Protein AF-A0A5M6IB29-F1 (afdb_monomer_lite)

pLDDT: mean 92.85, std 6.88, range [66.75, 98.31]

Secondary structure (DSSP, 8-state):
--PPPPHHHHHHHHHHHHTTS--PPPPTTHHHHHHHHHHHHHTTS-HHHHHHHHHHHHHH-SSPPPHHHHHHHHHHHHHHHHHHHHHHHHHHH--

Sequence (95 aa):
MLRPARRQDVSARVMTALAHFYVAAMPEGIHQQIAADWADALGEFPMWAIAEAFRKHLRTEDRKPTIAAIRSRCQDLTANMRRRRDRLQRLSEAA

Organism: NCBI:txid140057

Radius of gyration: 15.66 Å; chains: 1; bounding box: 30×28×52 Å

Foldseek 3Di:
DFQFDDLVLQLVLLLVLQVVPDDDDDPPPVSVVVSNVLSVLRRSGYPVQLNVLSVVCVVPDPDDDDSVSSSVSRCVVCVVVVVVVVVVVVVVVVD

Structure (mmCIF, N/CA/C/O backbone):
data_AF-A0A5M6IB29-F1
#
_entry.id   AF-A0A5M6IB29-F1
#
loop_
_atom_site.group_PDB
_atom_site.id
_atom_site.type_symbol
_atom_site.label_atom_id
_atom_site.label_alt_id
_atom_site.label_comp_id
_atom_site.label_asym_id
_atom_site.label_entity_id
_atom_site.label_seq_id
_atom_site.pdbx_PDB_ins_code
_atom_site.Cartn_x
_atom_site.Cartn_y
_atom_site.Cartn_z
_atom_site.occupancy
_atom_site.B_iso_or_equiv
_atom_site.auth_seq_id
_atom_site.auth_comp_id
_atom_site.auth_asym_id
_atom_site.auth_atom_id
_atom_site.pdbx_PDB_model_num
ATOM 1 N N . MET A 1 1 ? -15.613 -3.116 5.454 1.00 74.94 1 MET A N 1
ATOM 2 C CA . MET A 1 1 ? -15.125 -4.155 6.397 1.00 74.94 1 MET A CA 1
ATOM 3 C C . MET A 1 1 ? -13.596 -4.173 6.391 1.00 74.94 1 MET A C 1
ATOM 5 O O . MET A 1 1 ? -13.016 -3.945 5.335 1.00 74.94 1 MET A O 1
ATOM 9 N N . LEU A 1 2 ? -12.938 -4.417 7.532 1.00 90.25 2 LEU A N 1
ATOM 10 C CA . LEU A 1 2 ? -11.464 -4.465 7.671 1.00 90.25 2 LEU A CA 1
ATOM 11 C C . LEU A 1 2 ? -10.861 -5.855 7.379 1.00 90.25 2 LEU A C 1
ATOM 13 O O . LEU A 1 2 ? -9.781 -6.178 7.864 1.00 90.25 2 LEU A O 1
ATOM 17 N N . ARG A 1 3 ? -11.564 -6.695 6.613 1.00 93.44 3 ARG A N 1
ATOM 18 C CA . ARG A 1 3 ? -11.101 -8.045 6.284 1.00 93.44 3 ARG A CA 1
ATOM 19 C C . ARG A 1 3 ? -9.872 -7.967 5.363 1.00 93.44 3 ARG A C 1
ATOM 21 O O . ARG A 1 3 ? -9.997 -7.310 4.328 1.00 93.44 3 ARG A O 1
ATOM 28 N N . PRO A 1 4 ? -8.753 -8.635 5.698 1.00 95.44 4 PRO A N 1
ATOM 29 C CA . PRO A 1 4 ? -7.579 -8.739 4.831 1.00 95.44 4 PRO A CA 1
ATOM 30 C C . PRO A 1 4 ? -7.935 -9.172 3.403 1.00 95.44 4 PRO A C 1
ATOM 32 O O . PRO A 1 4 ? -8.830 -10.001 3.203 1.00 95.44 4 PRO A O 1
ATOM 35 N N . ALA A 1 5 ? -7.266 -8.585 2.412 1.00 95.06 5 ALA A N 1
ATOM 36 C CA . ALA A 1 5 ? -7.441 -8.954 1.013 1.00 95.06 5 ALA A CA 1
ATOM 37 C C . ALA A 1 5 ? -6.891 -10.364 0.738 1.00 95.06 5 ALA A C 1
ATOM 39 O O . ALA A 1 5 ? -5.953 -10.822 1.389 1.00 95.06 5 ALA A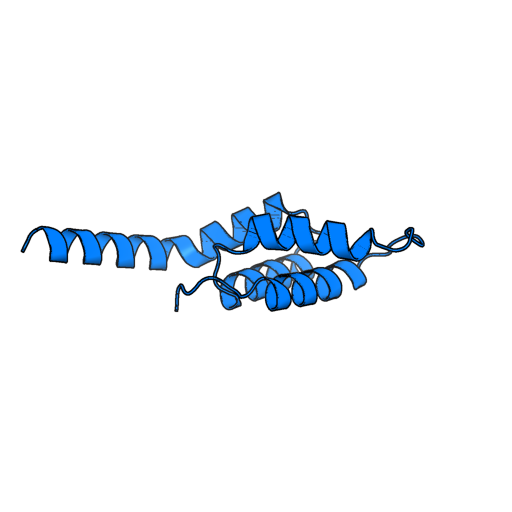 O 1
ATOM 40 N N . ARG A 1 6 ? -7.449 -11.061 -0.260 1.00 94.62 6 ARG A N 1
ATOM 41 C CA . ARG A 1 6 ? -6.858 -12.322 -0.730 1.00 94.62 6 ARG A CA 1
ATOM 42 C C . ARG A 1 6 ? -5.603 -12.008 -1.534 1.00 94.62 6 ARG A C 1
ATOM 44 O O . ARG A 1 6 ? -5.633 -11.116 -2.379 1.00 94.62 6 ARG A O 1
ATOM 51 N N . ARG A 1 7 ? -4.539 -12.788 -1.329 1.00 94.38 7 ARG A N 1
ATOM 52 C CA . ARG A 1 7 ? -3.238 -12.610 -1.999 1.00 94.38 7 ARG A CA 1
ATOM 53 C C . ARG A 1 7 ? -3.376 -12.426 -3.516 1.00 94.38 7 ARG A C 1
ATOM 55 O O . ARG A 1 7 ? -2.877 -11.450 -4.060 1.00 94.38 7 ARG A O 1
ATOM 62 N N . GLN A 1 8 ? -4.132 -13.313 -4.164 1.00 93.31 8 GLN A N 1
ATOM 63 C CA . GLN A 1 8 ? -4.385 -13.285 -5.610 1.00 93.31 8 GLN A CA 1
ATOM 64 C C . GLN A 1 8 ? -5.029 -11.973 -6.096 1.00 93.31 8 GLN A C 1
ATOM 66 O O . GLN A 1 8 ? -4.661 -11.459 -7.150 1.00 93.31 8 GLN A O 1
ATOM 71 N N . ASP A 1 9 ? -5.944 -11.398 -5.307 1.00 94.44 9 ASP A N 1
ATOM 72 C CA . ASP A 1 9 ? -6.645 -10.162 -5.664 1.00 94.44 9 ASP A CA 1
ATOM 73 C C . ASP A 1 9 ? -5.676 -8.966 -5.573 1.00 94.44 9 ASP A C 1
ATOM 75 O O . ASP A 1 9 ? -5.701 -8.062 -6.411 1.00 94.44 9 ASP A O 1
ATOM 79 N N . VAL A 1 10 ? -4.765 -8.990 -4.589 1.00 95.50 10 VAL A N 1
ATOM 80 C CA . VAL A 1 10 ? -3.697 -7.990 -4.454 1.00 95.50 10 VAL A CA 1
ATOM 81 C C . VAL A 1 10 ? -2.727 -8.073 -5.628 1.00 95.50 10 VAL A C 1
ATOM 83 O O . VAL A 1 10 ? -2.473 -7.054 -6.267 1.00 95.50 10 VAL A O 1
ATOM 86 N N . SER A 1 11 ? -2.233 -9.269 -5.950 1.00 93.19 11 SER A N 1
ATOM 87 C CA . SER A 1 11 ? -1.314 -9.488 -7.070 1.00 93.19 11 SER A CA 1
ATOM 88 C C . SER A 1 11 ? -1.906 -8.994 -8.396 1.00 93.19 11 SER A C 1
ATOM 90 O O . SER A 1 11 ? -1.259 -8.221 -9.101 1.00 93.19 11 SER A O 1
ATOM 92 N N . ALA A 1 12 ? -3.163 -9.337 -8.702 1.00 92.69 12 ALA A N 1
ATOM 93 C CA . ALA A 1 12 ? -3.840 -8.873 -9.917 1.00 92.69 12 ALA A CA 1
ATOM 94 C C . ALA A 1 12 ? -3.968 -7.337 -9.972 1.00 92.69 12 ALA A C 1
ATOM 96 O O . ALA A 1 12 ? -3.708 -6.711 -11.006 1.00 92.69 12 ALA A O 1
ATOM 97 N N . ARG A 1 13 ? -4.318 -6.704 -8.844 1.00 93.88 13 ARG A N 1
ATOM 98 C CA . ARG A 1 13 ? -4.438 -5.243 -8.747 1.00 93.88 13 ARG A CA 1
ATOM 99 C C . ARG A 1 13 ? -3.097 -4.540 -8.946 1.00 93.88 13 ARG A C 1
ATOM 101 O O . ARG A 1 13 ? -3.049 -3.538 -9.658 1.00 93.88 13 ARG A O 1
ATOM 108 N N . VAL A 1 14 ? -2.036 -5.053 -8.328 1.00 93.44 14 VAL A N 1
ATOM 109 C CA . VAL A 1 14 ? -0.672 -4.522 -8.454 1.00 93.44 14 VAL A CA 1
ATOM 110 C C . VAL A 1 14 ? -0.221 -4.603 -9.903 1.00 93.44 14 VAL A C 1
ATOM 112 O O . VAL A 1 14 ? 0.197 -3.592 -10.456 1.00 93.44 14 VAL A O 1
ATOM 115 N N . MET A 1 15 ? -0.378 -5.762 -10.544 1.00 91.75 15 MET A N 1
ATOM 116 C CA . MET A 1 15 ? 0.021 -5.942 -11.941 1.00 91.75 15 MET A CA 1
ATOM 117 C C . MET A 1 15 ? -0.725 -4.995 -12.881 1.00 91.75 15 MET A C 1
ATOM 119 O O . MET A 1 15 ? -0.101 -4.357 -13.724 1.00 91.75 15 MET A O 1
ATOM 123 N N . THR A 1 16 ? -2.031 -4.816 -12.670 1.00 91.31 16 THR A N 1
ATOM 124 C CA . THR A 1 16 ? -2.826 -3.830 -13.418 1.00 91.31 16 THR A CA 1
ATOM 125 C C . THR A 1 16 ? -2.293 -2.408 -13.221 1.00 91.31 16 THR A C 1
ATOM 127 O O . THR A 1 16 ? -2.131 -1.665 -14.181 1.00 91.31 16 THR A O 1
ATOM 130 N N . ALA A 1 17 ? -2.005 -2.015 -11.977 1.00 91.12 17 ALA A N 1
ATOM 131 C CA . ALA A 1 17 ? -1.528 -0.668 -11.676 1.00 91.12 17 ALA A CA 1
ATOM 132 C C . ALA A 1 17 ? -0.127 -0.401 -12.246 1.00 91.12 17 ALA A C 1
ATOM 134 O O . ALA A 1 17 ? 0.137 0.695 -12.736 1.00 91.12 17 ALA A O 1
ATOM 135 N N . LEU A 1 18 ? 0.767 -1.391 -12.181 1.00 89.56 18 LEU A N 1
ATOM 136 C CA . LEU A 1 18 ? 2.130 -1.267 -12.687 1.00 89.56 18 LEU A CA 1
ATOM 137 C C . LEU A 1 18 ? 2.192 -1.273 -14.215 1.00 89.56 18 LEU A C 1
ATOM 139 O O . LEU A 1 18 ? 3.090 -0.637 -14.751 1.00 89.56 18 LEU A O 1
ATOM 143 N N . ALA A 1 19 ? 1.238 -1.906 -14.903 1.00 88.31 19 ALA A N 1
ATOM 144 C CA . ALA A 1 19 ? 1.163 -1.913 -16.366 1.00 88.31 19 ALA A CA 1
ATOM 145 C C . ALA A 1 19 ? 0.942 -0.518 -16.986 1.00 88.31 19 ALA A C 1
ATOM 147 O O . ALA A 1 19 ? 1.244 -0.319 -18.158 1.00 88.31 19 ALA A O 1
ATOM 148 N N . HIS A 1 20 ? 0.454 0.464 -16.215 1.00 86.38 20 HIS A N 1
ATOM 149 C CA . HIS A 1 20 ? 0.375 1.862 -16.663 1.00 86.38 20 HIS A CA 1
ATOM 150 C C . HIS A 1 20 ? 1.743 2.539 -16.786 1.00 86.38 20 HIS A C 1
ATOM 152 O O . HIS A 1 20 ? 1.864 3.569 -17.444 1.00 86.38 20 HIS A O 1
ATOM 158 N N . PHE A 1 21 ? 2.763 1.982 -16.141 1.00 84.19 21 PHE A N 1
ATOM 159 C CA . PHE A 1 21 ? 4.119 2.495 -16.186 1.00 84.19 21 PHE A CA 1
ATOM 160 C C . PHE A 1 21 ? 4.920 1.596 -17.113 1.00 84.19 21 PHE A C 1
ATOM 162 O O . PHE A 1 21 ? 4.864 0.376 -16.984 1.00 84.19 21 PHE A O 1
ATOM 169 N N . TYR A 1 22 ? 5.662 2.193 -18.046 1.00 69.25 22 TYR A N 1
ATOM 170 C CA . TYR A 1 22 ? 6.534 1.432 -18.934 1.00 69.25 22 TYR A CA 1
ATOM 171 C C . TYR A 1 22 ? 7.421 0.480 -18.118 1.00 69.25 22 TYR A C 1
ATOM 173 O O . TYR A 1 22 ? 8.088 0.887 -17.161 1.00 69.25 22 TYR A O 1
ATOM 181 N N . VAL A 1 23 ? 7.419 -0.794 -18.501 1.00 68.38 23 VAL A N 1
ATOM 182 C CA . VAL A 1 23 ? 8.319 -1.809 -17.964 1.00 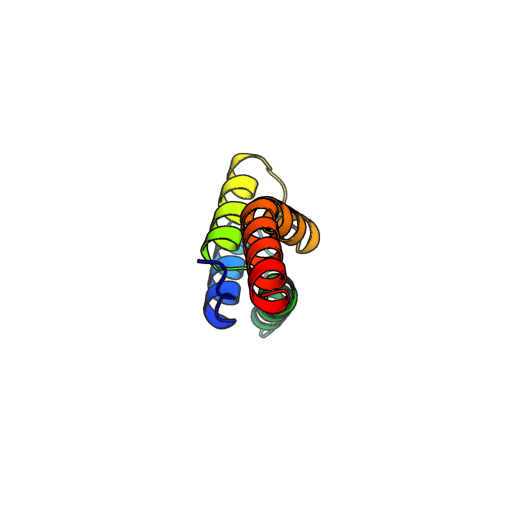68.38 23 VAL A CA 1
ATOM 183 C C . VAL A 1 23 ? 9.062 -2.392 -19.157 1.00 68.38 23 VAL A C 1
ATOM 185 O O . VAL A 1 23 ? 8.430 -2.850 -20.106 1.00 68.38 23 VAL A O 1
ATOM 188 N N . ALA A 1 24 ? 10.395 -2.347 -19.132 1.00 69.56 24 ALA A N 1
ATOM 189 C CA . ALA A 1 24 ? 11.199 -3.084 -20.103 1.00 69.56 24 ALA A CA 1
ATOM 190 C C . ALA A 1 24 ? 10.826 -4.575 -20.055 1.00 69.56 24 ALA A C 1
ATOM 192 O O . ALA A 1 24 ? 10.371 -5.054 -19.014 1.00 69.56 24 ALA A O 1
ATOM 193 N N . ALA A 1 25 ? 11.033 -5.307 -21.154 1.00 77.38 25 ALA A N 1
ATOM 194 C CA . ALA A 1 25 ? 10.833 -6.753 -21.162 1.00 77.38 25 ALA A CA 1
ATOM 195 C C . ALA A 1 25 ? 11.605 -7.384 -19.991 1.00 77.38 25 ALA A C 1
ATOM 197 O O . ALA A 1 25 ? 12.824 -7.235 -19.888 1.00 77.38 25 ALA A O 1
ATOM 198 N N . MET A 1 26 ? 10.880 -8.024 -19.076 1.00 80.31 26 MET A N 1
ATOM 199 C CA . MET A 1 26 ? 11.460 -8.703 -17.923 1.00 80.31 26 MET A CA 1
ATOM 200 C C . MET A 1 26 ? 11.590 -10.199 -18.219 1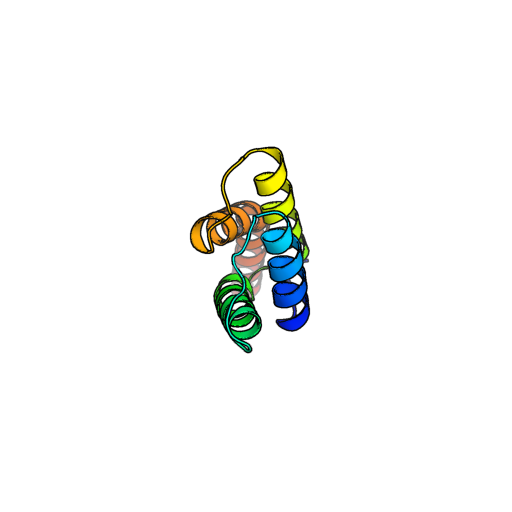.00 80.31 26 MET A C 1
ATOM 202 O O . MET A 1 26 ? 10.761 -10.740 -18.956 1.00 80.31 26 MET A O 1
ATOM 206 N N . PRO A 1 27 ? 12.590 -10.883 -17.632 1.00 87.38 27 PRO A N 1
ATOM 207 C CA . PRO A 1 27 ? 12.636 -12.338 -17.639 1.00 87.38 27 PRO A CA 1
ATOM 208 C C . PRO A 1 27 ? 11.332 -12.946 -17.114 1.00 87.38 27 PRO A C 1
ATOM 210 O O . PRO A 1 27 ? 10.643 -12.366 -16.266 1.00 87.38 27 PRO A O 1
ATOM 213 N N . GLU A 1 28 ? 11.013 -14.138 -17.607 1.00 83.50 28 GLU A N 1
ATOM 214 C CA . GLU A 1 28 ? 9.870 -14.906 -17.127 1.00 83.50 28 GLU A CA 1
ATOM 215 C C . GLU A 1 28 ? 9.959 -15.115 -15.603 1.00 83.50 28 GLU A C 1
ATOM 217 O O . GLU A 1 28 ? 11.041 -15.297 -15.047 1.00 83.50 28 GLU A O 1
ATOM 222 N N . GLY A 1 29 ? 8.829 -15.036 -14.897 1.00 86.38 29 GLY A N 1
ATOM 223 C CA . GLY A 1 29 ? 8.788 -15.205 -13.439 1.00 86.38 29 GLY A CA 1
ATOM 224 C C . GLY A 1 29 ? 8.954 -13.914 -12.626 1.00 86.38 29 GLY A C 1
ATOM 225 O O . GLY A 1 29 ? 8.432 -13.830 -11.511 1.00 86.38 29 GLY A O 1
ATOM 226 N N . ILE A 1 30 ? 9.613 -12.877 -13.161 1.00 90.25 30 ILE A N 1
ATOM 227 C CA . ILE A 1 30 ? 9.888 -11.640 -12.403 1.00 90.25 30 ILE A CA 1
ATOM 228 C C . ILE A 1 30 ? 8.598 -10.898 -12.040 1.00 90.25 30 ILE A C 1
ATOM 230 O O . ILE A 1 30 ? 8.451 -10.401 -10.924 1.00 90.25 30 ILE A O 1
ATOM 234 N N . HIS A 1 31 ? 7.623 -10.851 -12.947 1.00 87.06 31 HIS A N 1
ATOM 235 C CA . HIS A 1 31 ? 6.333 -10.225 -12.660 1.00 87.06 31 HIS A CA 1
ATOM 236 C C . HIS A 1 31 ? 5.585 -10.934 -11.523 1.00 87.06 31 HIS A C 1
ATOM 238 O O . HIS A 1 31 ? 4.980 -10.265 -10.684 1.00 87.06 31 HIS A O 1
ATOM 244 N N . GLN A 1 32 ? 5.661 -12.267 -11.453 1.00 90.00 32 GLN A N 1
ATOM 245 C CA . GLN A 1 32 ? 5.077 -13.042 -10.360 1.00 90.00 32 GLN A CA 1
ATOM 246 C C . GLN A 1 32 ? 5.782 -12.756 -9.028 1.00 90.00 32 GLN A C 1
ATOM 248 O O . GLN A 1 32 ? 5.103 -12.597 -8.015 1.00 90.00 32 GLN A O 1
ATOM 253 N N . GLN A 1 33 ? 7.113 -12.639 -9.027 1.00 94.12 33 GLN A N 1
ATOM 254 C CA . GLN A 1 33 ? 7.892 -12.297 -7.831 1.00 94.12 33 GLN A CA 1
ATOM 255 C C . GLN A 1 33 ? 7.566 -10.889 -7.323 1.00 94.12 33 GLN A C 1
ATOM 257 O O . GLN A 1 33 ? 7.242 -10.720 -6.152 1.00 94.12 33 GLN A O 1
ATOM 262 N N . ILE A 1 34 ? 7.509 -9.896 -8.217 1.00 92.75 34 ILE A N 1
ATOM 263 C CA . ILE A 1 34 ? 7.067 -8.542 -7.858 1.00 92.75 34 ILE A CA 1
ATOM 264 C C . ILE A 1 34 ? 5.651 -8.599 -7.270 1.00 92.75 34 ILE A C 1
ATOM 266 O O . ILE A 1 34 ? 5.390 -8.055 -6.200 1.00 92.75 34 ILE A O 1
ATOM 270 N N . ALA A 1 35 ? 4.713 -9.276 -7.931 1.00 92.75 35 ALA A N 1
ATOM 271 C CA . ALA A 1 35 ? 3.346 -9.373 -7.433 1.00 92.75 35 ALA A CA 1
ATOM 272 C C . ALA A 1 35 ? 3.249 -10.093 -6.072 1.00 92.75 35 ALA A C 1
ATOM 274 O O . ALA A 1 35 ? 2.331 -9.795 -5.304 1.00 92.75 35 ALA A O 1
ATOM 275 N N . ALA A 1 36 ? 4.170 -11.015 -5.775 1.00 95.69 36 ALA A N 1
ATOM 276 C CA . ALA A 1 36 ? 4.296 -11.683 -4.486 1.00 95.69 36 ALA A CA 1
ATOM 277 C C . ALA A 1 36 ? 4.767 -10.712 -3.392 1.00 95.69 36 ALA A C 1
ATOM 279 O O . ALA A 1 36 ? 4.061 -10.578 -2.393 1.00 95.69 36 ALA A O 1
ATOM 280 N N . ASP A 1 37 ? 5.845 -9.956 -3.624 1.00 97.00 37 ASP A N 1
ATOM 281 C CA . ASP A 1 37 ? 6.376 -8.970 -2.666 1.00 97.00 37 ASP A CA 1
ATOM 282 C C . ASP A 1 37 ? 5.315 -7.940 -2.264 1.00 97.00 37 ASP A C 1
ATOM 284 O O . ASP A 1 37 ? 5.117 -7.610 -1.091 1.00 97.00 37 ASP A O 1
ATOM 288 N N . TRP A 1 38 ? 4.573 -7.444 -3.255 1.00 97.69 38 TRP A N 1
ATOM 289 C CA . TRP A 1 38 ? 3.476 -6.518 -3.010 1.00 97.69 38 TRP A CA 1
ATOM 290 C C . TRP A 1 38 ? 2.327 -7.169 -2.236 1.00 97.69 38 TRP A C 1
ATOM 292 O O . TRP A 1 38 ? 1.711 -6.516 -1.392 1.00 97.69 38 TRP A O 1
ATOM 302 N N . ALA A 1 39 ? 2.009 -8.433 -2.518 1.00 96.56 39 ALA A N 1
ATOM 303 C CA . ALA A 1 39 ? 0.941 -9.135 -1.824 1.00 96.56 39 ALA A CA 1
ATOM 304 C C . ALA A 1 39 ? 1.303 -9.460 -0.369 1.00 96.56 39 ALA A C 1
ATOM 306 O O . ALA A 1 39 ? 0.430 -9.367 0.492 1.00 96.56 39 ALA A O 1
ATOM 307 N N . ASP A 1 40 ? 2.573 -9.744 -0.077 1.00 97.19 40 ASP A N 1
ATOM 308 C CA . ASP A 1 40 ? 3.079 -9.861 1.293 1.00 97.19 40 ASP A CA 1
ATOM 309 C C . ASP A 1 40 ? 2.991 -8.522 2.029 1.00 97.19 40 ASP A C 1
ATOM 311 O O . ASP A 1 40 ? 2.447 -8.436 3.131 1.00 97.19 40 ASP A O 1
ATOM 315 N N . ALA A 1 41 ? 3.429 -7.440 1.384 1.00 97.62 41 ALA A N 1
ATOM 316 C CA . ALA A 1 41 ? 3.435 -6.118 1.996 1.00 97.62 41 ALA A CA 1
ATOM 317 C C . ALA A 1 41 ? 2.039 -5.506 2.184 1.00 97.62 41 ALA A C 1
ATOM 319 O O . ALA A 1 41 ? 1.862 -4.647 3.051 1.00 97.62 41 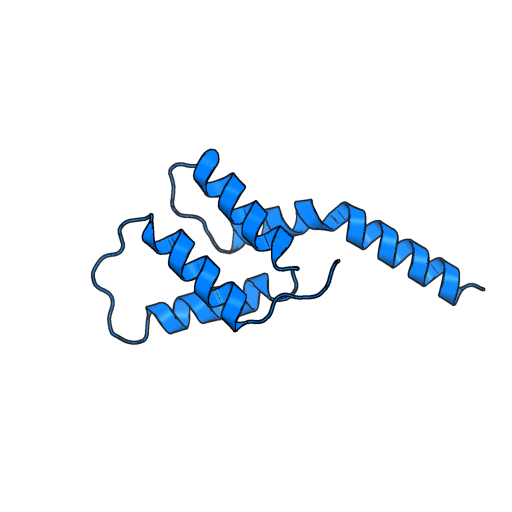ALA A O 1
ATOM 320 N N . LEU A 1 42 ? 1.052 -5.878 1.368 1.00 97.94 42 LEU A N 1
ATOM 321 C CA . LEU A 1 42 ? -0.284 -5.278 1.405 1.00 97.94 42 LEU A CA 1
ATOM 322 C C . LEU A 1 42 ? -1.373 -6.220 1.927 1.00 97.94 42 LEU A C 1
ATOM 324 O O . LEU A 1 42 ? -2.467 -5.747 2.231 1.00 97.94 42 LEU A O 1
ATOM 328 N N . GLY A 1 43 ? -1.104 -7.519 2.067 1.00 95.56 43 GLY A N 1
ATOM 329 C CA . GLY A 1 43 ? -2.109 -8.530 2.406 1.00 95.56 43 GLY A CA 1
ATOM 330 C C . GLY A 1 43 ? -2.872 -8.266 3.707 1.00 95.56 43 GLY A C 1
ATOM 331 O O . GLY A 1 43 ? -4.035 -8.637 3.819 1.00 95.56 43 GLY A O 1
ATOM 332 N N . GLU A 1 44 ? -2.278 -7.551 4.666 1.00 95.38 44 GLU A N 1
ATOM 333 C CA . GLU A 1 44 ? -2.933 -7.174 5.929 1.00 95.38 44 GLU A CA 1
ATOM 334 C C . GLU A 1 44 ? -4.018 -6.087 5.794 1.00 95.38 44 GLU A C 1
ATOM 336 O O . GLU A 1 44 ? -4.761 -5.808 6.748 1.00 95.38 44 GLU A O 1
ATOM 341 N N . PHE A 1 45 ? -4.095 -5.422 4.637 1.00 97.88 45 PHE A N 1
ATOM 342 C CA . PHE A 1 45 ? -5.076 -4.380 4.362 1.00 97.88 45 PHE A CA 1
ATOM 343 C C . PHE A 1 45 ? -6.273 -4.944 3.596 1.00 97.88 45 PHE A C 1
ATOM 345 O O . PHE A 1 45 ? -6.146 -5.873 2.797 1.00 97.88 45 PHE A O 1
ATOM 352 N N . PRO A 1 46 ? -7.469 -4.374 3.805 1.00 97.62 46 PRO A N 1
ATOM 353 C CA . PRO A 1 46 ? -8.632 -4.757 3.034 1.00 97.62 46 PRO A CA 1
ATOM 354 C C . PRO A 1 46 ? -8.522 -4.278 1.587 1.00 97.62 46 PRO A C 1
ATOM 356 O O . PRO A 1 46 ? -7.965 -3.214 1.302 1.00 97.62 46 PRO A O 1
ATOM 359 N N . MET A 1 47 ? -9.138 -5.029 0.671 1.00 97.12 47 MET A N 1
ATOM 360 C CA . MET A 1 47 ? -9.007 -4.770 -0.766 1.00 97.12 47 MET A CA 1
ATOM 361 C C . MET A 1 47 ? -9.478 -3.368 -1.174 1.00 97.12 47 MET A C 1
ATOM 363 O O . MET A 1 47 ? -8.855 -2.736 -2.023 1.00 97.12 47 MET A O 1
ATOM 367 N N . TRP A 1 48 ? -10.525 -2.841 -0.529 1.00 96.88 48 TRP A N 1
ATOM 368 C CA . TRP A 1 48 ? -11.008 -1.483 -0.794 1.00 96.88 48 TRP A CA 1
ATOM 369 C C . TRP A 1 48 ? -9.945 -0.416 -0.493 1.00 96.88 48 TRP A C 1
ATOM 371 O O . TRP A 1 48 ? -9.846 0.558 -1.233 1.00 96.88 48 TRP A O 1
ATOM 381 N N . ALA A 1 49 ? -9.123 -0.603 0.547 1.00 98.19 49 ALA A N 1
ATOM 382 C CA . ALA A 1 49 ? -8.090 0.361 0.922 1.00 98.19 49 ALA A CA 1
ATOM 383 C C . ALA A 1 49 ? -6.930 0.331 -0.075 1.00 98.19 49 ALA A C 1
ATOM 385 O O . ALA A 1 49 ? -6.464 1.379 -0.507 1.00 98.19 49 ALA A O 1
ATOM 386 N N . ILE A 1 50 ? -6.521 -0.866 -0.501 1.00 98.06 50 ILE A N 1
ATOM 387 C CA . ILE A 1 50 ? -5.480 -1.053 -1.519 1.00 98.06 50 ILE A CA 1
ATOM 388 C C . ILE A 1 50 ? -5.931 -0.468 -2.863 1.00 98.06 50 ILE A C 1
ATOM 390 O O . ILE A 1 50 ? -5.197 0.291 -3.497 1.00 98.06 50 ILE A O 1
ATOM 394 N N . ALA A 1 51 ? -7.159 -0.775 -3.294 1.00 97.12 51 ALA A N 1
ATOM 395 C CA . ALA A 1 51 ? -7.714 -0.258 -4.540 1.00 97.12 51 ALA A CA 1
ATOM 396 C C . ALA A 1 51 ? -7.770 1.276 -4.545 1.00 97.12 51 ALA A C 1
ATOM 398 O O . ALA A 1 51 ? -7.372 1.895 -5.538 1.00 97.12 51 ALA A O 1
ATOM 399 N N . GLU A 1 52 ? -8.203 1.864 -3.429 1.00 97.81 52 GLU A N 1
ATOM 400 C CA . GLU A 1 52 ? -8.276 3.305 -3.214 1.00 97.81 52 GLU A CA 1
ATOM 401 C C . GLU A 1 52 ? -6.893 3.964 -3.154 1.00 97.81 52 GLU A C 1
ATOM 403 O O . GLU A 1 52 ? -6.693 5.012 -3.766 1.00 97.81 52 GLU A O 1
ATOM 408 N N . ALA A 1 53 ? -5.917 3.348 -2.481 1.00 98.12 53 ALA A N 1
ATOM 409 C CA . ALA A 1 53 ? -4.546 3.847 -2.418 1.00 98.12 53 ALA A CA 1
ATOM 410 C C . ALA A 1 53 ? -3.928 3.963 -3.819 1.00 98.12 53 ALA A C 1
ATOM 412 O O . ALA A 1 53 ? -3.422 5.029 -4.177 1.00 98.12 53 ALA A O 1
ATOM 413 N N . PHE A 1 54 ? -4.055 2.914 -4.641 1.00 97.38 54 PHE A N 1
ATOM 414 C CA . PHE A 1 54 ? -3.625 2.947 -6.042 1.00 97.38 54 PHE A CA 1
ATOM 415 C C . PHE A 1 54 ? -4.403 3.973 -6.866 1.00 97.38 54 PHE A C 1
ATOM 417 O O . PHE A 1 54 ? -3.804 4.723 -7.629 1.00 97.38 54 PHE A O 1
ATOM 424 N N . ARG A 1 55 ? -5.732 4.047 -6.702 1.00 96.06 55 ARG A N 1
ATOM 425 C CA . ARG A 1 55 ? -6.573 5.014 -7.425 1.00 96.06 55 ARG A CA 1
ATOM 426 C C . ARG A 1 55 ? -6.160 6.452 -7.124 1.00 96.06 55 ARG A C 1
ATOM 428 O O . ARG A 1 55 ? -6.108 7.264 -8.039 1.00 96.06 55 ARG A O 1
ATOM 435 N N . LYS A 1 56 ? -5.872 6.769 -5.858 1.00 96.69 56 LYS A N 1
ATOM 436 C CA . LYS A 1 56 ? -5.360 8.084 -5.465 1.00 96.69 56 LYS A CA 1
ATOM 437 C C . LYS A 1 56 ? -3.988 8.336 -6.078 1.00 96.69 56 LYS A C 1
ATOM 439 O O . LYS A 1 56 ? -3.801 9.397 -6.647 1.00 96.69 56 LYS A O 1
ATOM 444 N N . HIS A 1 57 ? -3.067 7.372 -5.997 1.00 96.31 57 HIS A N 1
ATOM 445 C CA . HIS A 1 57 ? -1.720 7.510 -6.568 1.00 96.31 57 HIS A CA 1
ATOM 446 C C . HIS A 1 57 ? -1.773 7.844 -8.060 1.00 96.31 57 HIS A C 1
ATOM 448 O O . HIS A 1 57 ? -1.254 8.874 -8.461 1.00 96.31 57 HIS A O 1
ATOM 454 N N . LEU A 1 58 ? -2.502 7.049 -8.849 1.00 94.12 58 LEU A N 1
ATOM 455 C CA . LEU A 1 58 ? -2.652 7.248 -10.297 1.00 94.12 58 LEU A CA 1
ATOM 456 C C . LEU A 1 58 ? -3.307 8.585 -10.686 1.00 94.12 58 LEU A C 1
ATOM 458 O O . LEU A 1 58 ? -3.242 8.979 -11.843 1.00 94.12 58 LEU A O 1
ATOM 462 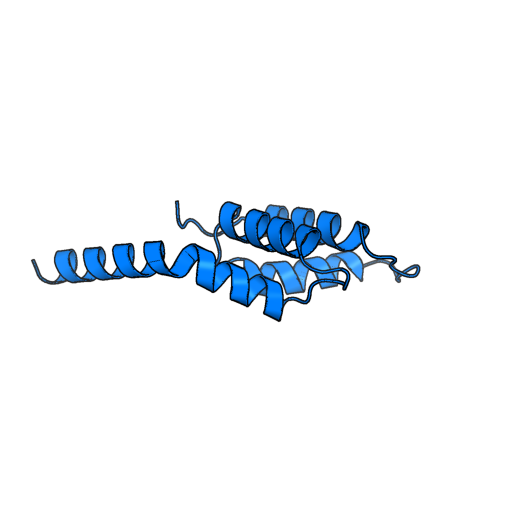N N . ARG A 1 59 ? -3.986 9.265 -9.754 1.00 95.31 59 ARG A N 1
ATOM 463 C CA . ARG A 1 59 ? -4.613 10.574 -9.992 1.00 95.31 59 ARG A CA 1
ATOM 464 C C . ARG A 1 59 ? -3.744 11.752 -9.576 1.00 95.31 59 ARG A C 1
ATOM 466 O O . ARG A 1 59 ? -4.002 12.858 -10.033 1.00 95.31 59 ARG A O 1
ATOM 473 N N . THR A 1 60 ? -2.810 11.545 -8.652 1.00 95.94 60 THR A N 1
ATOM 474 C CA . THR A 1 60 ? -2.080 12.636 -7.989 1.00 95.94 60 THR A CA 1
ATOM 475 C C . THR A 1 60 ? -0.583 12.609 -8.249 1.00 95.94 60 THR A C 1
ATOM 477 O O . THR A 1 60 ? 0.092 13.575 -7.926 1.00 95.94 60 THR A O 1
ATOM 480 N N . GLU A 1 61 ? -0.053 11.502 -8.758 1.00 94.69 61 GLU A N 1
ATOM 481 C CA . GLU A 1 61 ? 1.376 11.291 -8.973 1.00 94.69 61 GLU A CA 1
ATOM 482 C C . GLU A 1 61 ? 1.597 10.819 -10.414 1.00 94.69 61 GLU A C 1
ATOM 484 O O . GLU A 1 61 ? 0.826 10.020 -10.944 1.00 94.69 61 GLU A O 1
ATOM 489 N N . ASP A 1 62 ? 2.675 11.288 -11.025 1.00 90.19 62 ASP A N 1
ATOM 490 C CA . ASP A 1 62 ? 3.143 10.924 -12.367 1.00 90.19 62 ASP A CA 1
ATOM 491 C C . ASP A 1 62 ? 4.154 9.762 -12.349 1.00 90.19 62 ASP A C 1
ATOM 493 O O . ASP A 1 62 ? 4.333 9.041 -13.330 1.00 90.19 62 ASP A O 1
ATOM 497 N N . ARG A 1 63 ? 4.807 9.554 -11.205 1.00 92.25 63 ARG A N 1
ATOM 498 C CA . ARG A 1 63 ? 5.801 8.502 -10.980 1.00 92.25 63 ARG A CA 1
ATOM 499 C C . ARG A 1 63 ? 5.188 7.153 -10.618 1.00 92.25 63 ARG A C 1
ATOM 501 O O . ARG A 1 63 ? 4.143 7.059 -9.966 1.00 92.25 63 ARG A O 1
ATOM 508 N N . LYS A 1 64 ? 5.927 6.089 -10.943 1.00 93.19 64 LYS A N 1
ATOM 509 C CA . LYS A 1 64 ? 5.598 4.709 -10.562 1.00 93.19 64 LYS A CA 1
ATOM 510 C C . LYS A 1 64 ? 5.418 4.593 -9.036 1.00 93.19 64 LYS A C 1
ATOM 512 O O . LYS A 1 64 ? 6.274 5.074 -8.289 1.00 93.19 64 LYS A O 1
ATOM 517 N N . PRO A 1 65 ? 4.343 3.950 -8.546 1.00 94.88 65 PRO A N 1
ATOM 518 C CA . PRO A 1 65 ? 4.141 3.754 -7.117 1.00 94.88 65 PRO A CA 1
ATOM 519 C C . PRO A 1 65 ? 5.191 2.812 -6.526 1.00 94.88 65 PRO A C 1
ATOM 521 O O . PRO A 1 65 ? 5.584 1.822 -7.145 1.00 94.88 65 PRO A O 1
ATOM 524 N N . THR A 1 66 ? 5.587 3.083 -5.283 1.00 96.00 66 THR A N 1
ATOM 525 C CA . THR A 1 66 ? 6.414 2.178 -4.476 1.00 96.00 66 THR A CA 1
ATOM 526 C C . THR A 1 66 ? 5.548 1.410 -3.479 1.00 96.00 66 THR A C 1
ATOM 528 O O . THR A 1 66 ? 4.498 1.902 -3.051 1.00 96.00 66 THR A O 1
ATOM 531 N N . ILE A 1 67 ? 6.003 0.219 -3.069 1.00 97.50 67 ILE A N 1
ATOM 532 C CA . ILE A 1 67 ? 5.326 -0.595 -2.042 1.00 97.50 67 ILE A CA 1
ATOM 533 C C . ILE A 1 67 ? 5.090 0.240 -0.778 1.00 97.50 67 ILE A C 1
ATOM 535 O O . ILE A 1 67 ? 3.977 0.281 -0.253 1.00 97.50 67 ILE A O 1
ATOM 539 N N . ALA A 1 68 ? 6.123 0.959 -0.326 1.00 98.00 68 ALA A N 1
ATOM 540 C CA . ALA A 1 68 ? 6.072 1.778 0.879 1.00 98.00 68 ALA A CA 1
ATOM 541 C C . ALA A 1 68 ? 5.014 2.892 0.789 1.00 98.00 68 ALA A C 1
ATOM 543 O O . ALA A 1 68 ? 4.229 3.067 1.721 1.00 98.00 68 ALA A O 1
ATOM 544 N N . ALA A 1 69 ? 4.937 3.601 -0.344 1.00 97.38 69 ALA A N 1
ATOM 545 C CA . ALA A 1 69 ? 3.967 4.679 -0.530 1.00 97.38 69 ALA A CA 1
ATOM 546 C C . ALA A 1 69 ? 2.520 4.162 -0.508 1.00 97.38 69 ALA A C 1
ATOM 548 O O . ALA A 1 69 ? 1.653 4.740 0.150 1.00 97.38 69 ALA A O 1
ATOM 549 N N . ILE A 1 70 ? 2.251 3.045 -1.189 1.00 98.31 70 ILE A N 1
ATOM 550 C CA . ILE A 1 70 ? 0.910 2.448 -1.210 1.00 98.31 70 ILE A CA 1
ATOM 551 C C . ILE A 1 70 ? 0.539 1.879 0.162 1.00 98.31 70 ILE A C 1
ATOM 553 O O . ILE A 1 70 ? -0.589 2.081 0.617 1.00 98.31 70 ILE A O 1
ATOM 557 N N . ARG A 1 71 ? 1.482 1.233 0.856 1.00 98.25 71 ARG A N 1
ATOM 558 C CA . ARG A 1 71 ? 1.294 0.727 2.223 1.00 98.25 71 ARG A CA 1
ATOM 559 C C . ARG A 1 71 ? 0.955 1.853 3.199 1.00 98.25 71 ARG A C 1
ATOM 561 O O . ARG A 1 71 ? -0.032 1.733 3.919 1.00 98.25 71 ARG A O 1
ATOM 568 N N . SER A 1 72 ? 1.701 2.958 3.169 1.00 98.19 72 SER A N 1
ATOM 569 C CA . SER A 1 72 ? 1.419 4.148 3.985 1.00 98.19 72 SER A CA 1
ATOM 570 C C . SER A 1 72 ? 0.005 4.685 3.732 1.00 98.19 72 SER A C 1
ATOM 572 O O . SER A 1 72 ? -0.782 4.826 4.666 1.00 98.19 72 SER A O 1
ATOM 574 N N . ARG A 1 73 ? -0.404 4.829 2.465 1.00 98.06 73 ARG A N 1
ATOM 575 C CA . ARG A 1 73 ? -1.778 5.244 2.128 1.00 98.06 73 ARG A CA 1
ATOM 576 C C . ARG A 1 73 ? -2.838 4.258 2.641 1.00 98.06 73 ARG A C 1
ATOM 578 O O . ARG A 1 73 ? -3.910 4.679 3.074 1.00 98.06 73 ARG A O 1
ATOM 585 N N . CYS A 1 74 ? -2.569 2.951 2.618 1.00 98.31 74 CYS A N 1
ATOM 586 C CA . CYS A 1 74 ? -3.483 1.948 3.178 1.00 98.31 74 CYS A CA 1
ATOM 587 C C . CYS A 1 74 ? -3.614 2.063 4.705 1.00 98.31 74 CYS A C 1
ATOM 589 O O . CYS A 1 74 ? -4.710 1.870 5.248 1.00 98.31 74 CYS A O 1
ATOM 591 N N . GLN A 1 75 ? -2.524 2.392 5.402 1.00 98.12 75 GLN A N 1
ATOM 592 C CA . GLN A 1 75 ? -2.546 2.668 6.838 1.00 98.12 75 GLN A CA 1
ATOM 593 C C . GLN A 1 75 ? -3.455 3.863 7.127 1.00 98.12 75 GLN A C 1
ATOM 595 O O . GLN A 1 75 ? -4.394 3.720 7.910 1.00 98.12 75 GLN A O 1
ATOM 600 N N . ASP A 1 76 ? -3.275 4.975 6.413 1.00 98.06 76 ASP A N 1
ATOM 601 C CA . ASP A 1 76 ? -4.083 6.187 6.592 1.00 98.06 76 ASP A CA 1
ATOM 602 C C . ASP A 1 7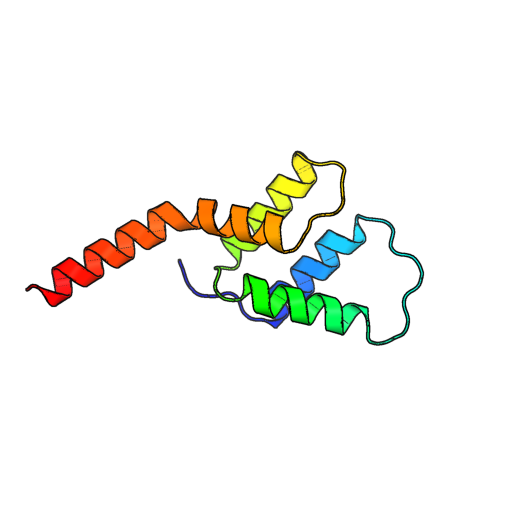6 ? -5.575 5.930 6.361 1.00 98.06 76 ASP A C 1
ATOM 604 O O . ASP A 1 76 ? -6.423 6.284 7.186 1.00 98.06 76 ASP A O 1
ATOM 608 N N . LEU A 1 77 ? -5.906 5.241 5.264 1.00 98.00 77 LEU A N 1
ATOM 609 C CA . LEU A 1 77 ? -7.285 4.902 4.907 1.00 98.00 77 LEU A CA 1
ATOM 610 C C . LEU A 1 77 ? -7.966 4.032 5.970 1.00 98.00 77 LEU A C 1
ATOM 612 O O . LEU A 1 77 ? -9.162 4.178 6.224 1.00 98.00 77 LEU A O 1
ATOM 616 N N . THR A 1 78 ? -7.220 3.121 6.599 1.00 97.94 78 THR A N 1
ATOM 617 C CA . THR A 1 78 ? -7.778 2.165 7.566 1.00 97.94 78 THR A CA 1
ATOM 618 C C . THR A 1 78 ? -7.667 2.618 9.020 1.00 97.94 78 THR A C 1
ATOM 620 O O . THR A 1 78 ? -8.351 2.048 9.874 1.00 97.94 78 THR A O 1
ATOM 623 N N . ALA A 1 79 ? -6.886 3.660 9.317 1.00 97.06 79 ALA A N 1
ATOM 624 C CA . ALA A 1 79 ? -6.544 4.083 10.674 1.00 97.06 79 ALA A CA 1
ATOM 625 C C . ALA A 1 79 ? -7.772 4.339 11.561 1.00 97.06 79 ALA A C 1
ATOM 627 O O . ALA A 1 79 ? -7.864 3.813 12.670 1.00 97.06 79 ALA A O 1
ATOM 628 N N . ASN A 1 80 ? -8.756 5.102 11.070 1.00 95.50 80 ASN A N 1
ATOM 629 C CA . ASN A 1 80 ? -9.964 5.425 11.839 1.00 95.50 80 ASN A CA 1
ATOM 630 C C . ASN A 1 80 ? -10.799 4.186 12.175 1.00 95.50 80 ASN A C 1
ATOM 632 O O . ASN A 1 80 ? -11.250 4.031 13.310 1.00 95.50 80 ASN A O 1
ATOM 636 N N . MET A 1 81 ? -11.001 3.297 11.201 1.00 94.62 81 MET A N 1
ATOM 637 C CA . MET A 1 81 ? -11.772 2.073 11.418 1.00 94.62 81 MET A CA 1
ATOM 638 C C . MET A 1 81 ? -11.036 1.115 12.360 1.00 94.62 81 MET A C 1
ATOM 640 O O . MET A 1 81 ? -11.677 0.528 13.229 1.00 94.62 81 MET A O 1
ATOM 644 N N . ARG A 1 82 ? -9.706 0.983 12.222 1.00 95.00 82 ARG A N 1
ATOM 645 C CA . ARG A 1 82 ? -8.878 0.152 13.110 1.00 95.00 82 ARG A CA 1
ATOM 646 C C . ARG A 1 82 ? -8.957 0.661 14.549 1.00 95.00 82 ARG A C 1
ATOM 648 O O . ARG A 1 82 ? -9.387 -0.087 15.413 1.00 95.00 82 ARG A O 1
ATOM 655 N N . ARG A 1 83 ? -8.734 1.963 14.778 1.00 95.88 83 ARG A N 1
ATOM 656 C CA . ARG A 1 83 ? -8.880 2.586 16.110 1.00 95.88 83 ARG A CA 1
ATOM 657 C C . ARG A 1 83 ? -10.247 2.337 16.747 1.00 95.88 83 ARG A C 1
ATOM 659 O O . ARG A 1 83 ? -10.325 2.076 17.944 1.00 95.88 83 ARG A O 1
ATOM 666 N N . ARG A 1 84 ? -11.331 2.439 15.967 1.00 95.44 84 ARG A N 1
ATOM 667 C CA . ARG A 1 84 ? -12.695 2.178 16.461 1.00 95.44 84 ARG A CA 1
ATOM 668 C C . ARG A 1 84 ? -12.884 0.717 16.856 1.00 95.44 84 ARG A C 1
ATOM 670 O O . ARG A 1 84 ? -13.390 0.463 17.941 1.00 95.44 84 ARG A O 1
ATOM 677 N N . ARG A 1 85 ? -12.457 -0.222 16.007 1.00 94.31 85 ARG A N 1
ATOM 678 C CA . ARG A 1 85 ? -12.495 -1.659 16.308 1.00 94.31 85 ARG A CA 1
ATOM 679 C C . ARG A 1 85 ? -11.706 -1.971 17.579 1.00 94.31 85 ARG A C 1
ATOM 681 O O . ARG A 1 85 ? -12.247 -2.610 18.468 1.00 94.31 85 ARG A O 1
ATOM 688 N N . ASP A 1 86 ? -10.479 -1.471 17.679 1.00 94.25 86 ASP A N 1
ATOM 689 C CA . ASP A 1 86 ? -9.599 -1.754 18.813 1.00 94.25 86 ASP A CA 1
ATOM 690 C C . ASP A 1 86 ? -10.178 -1.174 20.120 1.00 94.25 86 ASP A C 1
ATOM 692 O O . ASP A 1 86 ? -10.107 -1.804 21.170 1.00 94.25 86 ASP A O 1
ATOM 696 N N . ARG A 1 87 ? -10.822 0.004 20.066 1.00 95.81 87 ARG A N 1
ATOM 697 C CA . ARG A 1 87 ? -11.557 0.563 21.215 1.00 95.81 87 ARG A CA 1
ATOM 698 C C . ARG A 1 87 ? -12.727 -0.331 21.632 1.00 95.81 87 ARG A C 1
ATOM 700 O O . ARG A 1 87 ? -12.902 -0.554 22.823 1.00 95.81 87 ARG A O 1
ATOM 707 N N . LEU A 1 88 ? -13.526 -0.807 20.676 1.00 95.50 88 LEU A N 1
ATOM 708 C CA . LEU A 1 88 ? -14.667 -1.683 20.963 1.00 95.50 88 LEU A CA 1
ATOM 709 C C . LEU A 1 88 ? -14.217 -3.009 21.586 1.00 95.50 88 LEU A C 1
ATOM 711 O O . LEU A 1 88 ? -14.825 -3.438 22.556 1.00 95.50 88 LEU A O 1
ATOM 715 N N . GLN A 1 89 ? -13.131 -3.600 21.081 1.00 93.88 89 GLN A N 1
ATOM 716 C CA . GLN A 1 89 ? -12.551 -4.827 21.637 1.00 93.88 89 GLN A CA 1
ATOM 717 C C . GLN A 1 89 ? -12.115 -4.643 23.096 1.00 93.88 89 GLN A C 1
ATOM 719 O O . GLN A 1 89 ? -12.485 -5.441 23.950 1.00 93.88 89 GLN A O 1
ATOM 724 N N . ARG A 1 90 ? -11.437 -3.534 23.419 1.00 95.75 90 ARG A N 1
ATOM 725 C CA . ARG A 1 90 ? -11.059 -3.228 24.811 1.00 95.75 90 ARG A CA 1
ATOM 726 C C . ARG A 1 90 ? -12.262 -3.062 25.734 1.00 95.75 90 ARG A C 1
ATOM 728 O O . ARG A 1 90 ? -12.206 -3.477 26.881 1.00 95.75 90 ARG A O 1
ATOM 735 N N . LEU A 1 91 ? -13.336 -2.431 25.252 1.00 95.94 91 LEU A N 1
ATOM 736 C CA . LEU A 1 91 ? -14.557 -2.264 26.045 1.00 95.94 91 LEU A CA 1
ATOM 737 C C . LEU A 1 91 ? -15.270 -3.599 26.280 1.00 95.94 91 LEU A C 1
ATOM 739 O O . LEU A 1 91 ? -15.820 -3.786 27.355 1.00 95.94 91 LEU A O 1
ATOM 743 N N . SER A 1 92 ? -15.247 -4.518 25.308 1.00 95.38 92 SER A N 1
ATOM 744 C CA . SER A 1 92 ? -15.818 -5.858 25.489 1.00 95.38 92 SER A CA 1
ATOM 745 C C . SER A 1 92 ? -14.982 -6.764 26.389 1.00 95.38 92 SER A C 1
ATOM 747 O O . SER A 1 92 ? -15.539 -7.645 27.018 1.00 95.38 92 SER A O 1
ATOM 749 N N . GLU A 1 93 ? -13.662 -6.573 26.438 1.00 93.12 93 GLU A N 1
ATOM 750 C CA . GLU A 1 93 ? -12.762 -7.340 27.315 1.00 93.12 93 GLU A CA 1
ATOM 751 C C . GLU A 1 93 ? -12.790 -6.847 28.772 1.00 93.12 93 GLU A C 1
ATOM 753 O O . GLU A 1 93 ? -12.367 -7.567 29.672 1.00 93.12 93 GLU A O 1
ATOM 758 N N . ALA A 1 94 ? -13.256 -5.617 29.003 1.00 81.31 94 ALA A N 1
ATOM 759 C CA . ALA A 1 94 ? -13.349 -4.996 30.325 1.00 81.31 94 ALA A CA 1
ATOM 760 C C . ALA A 1 94 ? -14.737 -5.131 30.986 1.00 81.31 94 ALA A C 1
ATOM 762 O O . ALA A 1 94 ? -14.913 -4.634 32.100 1.00 81.31 94 ALA A O 1
ATOM 763 N N . ALA A 1 95 ? -15.707 -5.734 30.293 1.00 66.75 95 ALA A N 1
ATOM 764 C CA . ALA A 1 95 ? -17.079 -5.966 30.751 1.00 66.75 95 ALA A CA 1
ATOM 765 C C . ALA A 1 95 ? -17.274 -7.433 31.149 1.00 66.75 95 ALA A C 1
ATOM 767 O O . ALA A 1 95 ? -18.016 -7.667 32.127 1.00 66.75 95 ALA A O 1
#